Protein AF-M3C4R0-F1 (afdb_monomer_lite)

Sequence (114 aa):
VVHRPEHIPVADAVLRGFGDGGSAVEPHTRRITVPVSGGARLLAEIIRELDARDVGIDDIGLRRPTLDDVFISLTGHAAEGAGEPDGRSEQQRERQQGRQPGRRQGRPQGGDSP

Structure (mmCIF, N/CA/C/O backbone):
data_AF-M3C4R0-F1
#
_entry.id   AF-M3C4R0-F1
#
loop_
_atom_site.group_PDB
_atom_site.id
_atom_site.type_symbol
_atom_site.label_atom_id
_atom_site.label_alt_id
_atom_site.label_comp_id
_atom_site.label_asym_id
_atom_site.label_entity_id
_atom_site.label_seq_id
_atom_site.pdbx_PDB_ins_code
_atom_site.Cartn_x
_atom_site.Cartn_y
_atom_site.Cartn_z
_atom_site.occupancy
_atom_site.B_iso_or_equiv
_atom_site.auth_seq_id
_atom_site.auth_comp_id
_atom_site.auth_asym_id
_atom_site.auth_atom_id
_atom_site.pdbx_PDB_model_num
ATOM 1 N N . VAL A 1 1 ? 5.751 -3.871 -0.552 1.00 92.00 1 VAL A N 1
ATOM 2 C CA . VAL A 1 1 ? 6.992 -3.582 -1.301 1.00 92.00 1 VAL A CA 1
ATOM 3 C C . VAL A 1 1 ? 6.971 -4.396 -2.575 1.00 92.00 1 VAL A C 1
ATOM 5 O O . VAL A 1 1 ? 6.797 -5.606 -2.497 1.00 92.00 1 VAL A O 1
ATOM 8 N N . VAL A 1 2 ? 7.079 -3.751 -3.733 1.00 93.81 2 VAL A N 1
ATOM 9 C CA . VAL A 1 2 ? 7.062 -4.461 -5.023 1.00 93.81 2 VAL A CA 1
ATOM 10 C C . VAL A 1 2 ? 8.459 -4.942 -5.406 1.00 93.81 2 VAL A C 1
ATOM 12 O O . VAL A 1 2 ? 9.445 -4.253 -5.147 1.00 93.81 2 VAL A O 1
ATOM 15 N N . HIS A 1 3 ? 8.532 -6.099 -6.065 1.00 93.81 3 HIS A N 1
ATOM 16 C CA . HIS A 1 3 ? 9.792 -6.701 -6.505 1.00 93.81 3 HIS A CA 1
ATOM 17 C C . HIS A 1 3 ? 10.517 -5.841 -7.547 1.00 93.81 3 HIS A C 1
ATOM 19 O O . HIS A 1 3 ? 11.744 -5.751 -7.559 1.00 93.81 3 HIS A O 1
ATOM 25 N N . ARG A 1 4 ? 9.769 -5.147 -8.408 1.00 93.62 4 ARG A N 1
ATOM 26 C CA . ARG A 1 4 ? 10.328 -4.312 -9.474 1.00 93.62 4 ARG A CA 1
ATOM 27 C C . ARG A 1 4 ? 9.759 -2.894 -9.443 1.00 93.62 4 ARG A C 1
ATOM 29 O O . ARG A 1 4 ? 8.548 -2.747 -9.277 1.00 93.62 4 ARG A O 1
ATOM 36 N N . PRO A 1 5 ? 10.591 -1.847 -9.593 1.00 92.06 5 PRO A N 1
ATOM 37 C CA . PRO A 1 5 ? 10.118 -0.464 -9.569 1.00 92.06 5 PRO A CA 1
ATOM 38 C C . PRO A 1 5 ? 9.131 -0.154 -10.706 1.00 92.06 5 PRO A C 1
ATOM 40 O O . PRO A 1 5 ? 8.199 0.617 -10.508 1.00 92.06 5 PRO A O 1
ATOM 43 N N . GLU A 1 6 ? 9.256 -0.798 -11.867 1.00 94.69 6 GLU A N 1
ATOM 44 C CA . GLU A 1 6 ? 8.310 -0.661 -12.982 1.00 94.69 6 GLU A CA 1
ATOM 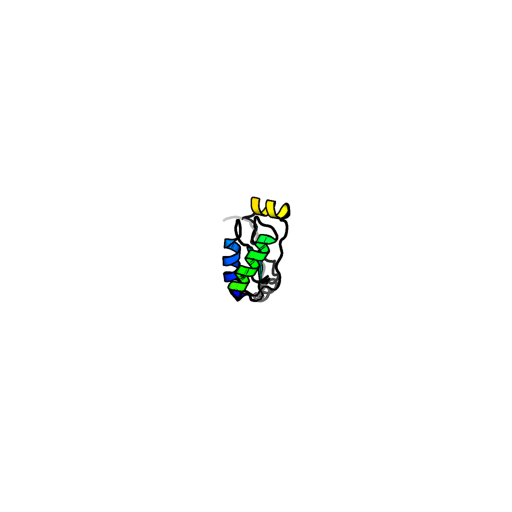45 C C . GLU A 1 6 ? 6.897 -1.168 -12.659 1.00 94.69 6 GLU A C 1
ATOM 47 O O . GLU A 1 6 ? 5.939 -0.763 -13.313 1.00 94.69 6 GLU A O 1
ATOM 52 N N . HIS A 1 7 ? 6.737 -2.010 -11.633 1.00 94.94 7 HIS A N 1
ATOM 53 C CA . HIS A 1 7 ? 5.424 -2.482 -11.196 1.00 94.94 7 HIS A CA 1
ATOM 54 C C . HIS A 1 7 ? 4.716 -1.490 -10.265 1.00 94.94 7 HIS A C 1
ATOM 56 O O . HIS A 1 7 ? 3.528 -1.665 -9.997 1.00 94.94 7 HIS A O 1
ATOM 62 N N . ILE A 1 8 ? 5.404 -0.443 -9.786 1.00 94.44 8 ILE A N 1
ATOM 63 C CA . ILE A 1 8 ? 4.832 0.547 -8.863 1.00 94.44 8 ILE A CA 1
ATOM 64 C C . ILE A 1 8 ? 3.525 1.148 -9.404 1.00 94.44 8 ILE A C 1
ATOM 66 O O . ILE A 1 8 ? 2.542 1.105 -8.669 1.00 94.44 8 ILE A O 1
ATOM 70 N N . PRO A 1 9 ? 3.437 1.638 -10.659 1.00 94.62 9 PRO A N 1
ATOM 71 C CA . PRO A 1 9 ? 2.205 2.251 -11.159 1.00 94.62 9 PRO A CA 1
ATOM 72 C C . PRO A 1 9 ? 1.026 1.272 -11.216 1.00 94.62 9 PRO A C 1
ATOM 74 O O . PRO A 1 9 ? -0.109 1.644 -10.921 1.00 94.62 9 PRO A O 1
ATOM 77 N N . VAL A 1 10 ? 1.291 0.011 -11.572 1.00 94.75 10 VAL A N 1
ATOM 78 C CA . VAL A 1 10 ? 0.261 -1.035 -11.659 1.00 94.75 10 VAL A CA 1
ATOM 79 C C . VAL A 1 10 ? -0.214 -1.428 -10.263 1.00 94.75 10 VAL A C 1
ATOM 81 O O . VAL A 1 10 ? -1.417 -1.462 -10.015 1.00 94.75 10 VAL A O 1
ATOM 84 N N . ALA A 1 11 ? 0.718 -1.672 -9.339 1.00 94.12 11 ALA A N 1
ATOM 85 C CA . ALA A 1 11 ? 0.407 -2.004 -7.954 1.00 94.12 11 ALA A CA 1
ATOM 86 C C . ALA A 1 11 ? -0.375 -0.877 -7.265 1.00 94.12 11 ALA A C 1
ATOM 88 O O . ALA A 1 11 ? -1.370 -1.126 -6.595 1.00 94.12 11 ALA A O 1
ATOM 89 N N . ASP A 1 12 ? 0.039 0.368 -7.477 1.00 94.69 12 ASP A N 1
ATOM 90 C CA . ASP A 1 12 ? -0.610 1.563 -6.946 1.00 94.69 12 ASP A CA 1
ATOM 91 C C . ASP A 1 12 ? -2.050 1.716 -7.471 1.00 94.69 12 ASP A C 1
ATOM 93 O O . ASP A 1 12 ? -2.980 1.964 -6.703 1.00 94.69 12 ASP A O 1
ATOM 97 N N . ALA A 1 13 ? -2.271 1.475 -8.768 1.00 92.81 13 ALA A N 1
ATOM 98 C CA . ALA A 1 13 ? -3.612 1.467 -9.352 1.00 92.81 13 ALA A CA 1
ATOM 99 C C . ALA A 1 13 ? -4.515 0.374 -8.757 1.00 92.81 13 ALA A C 1
ATOM 101 O O . ALA A 1 13 ? -5.686 0.636 -8.485 1.00 92.81 13 ALA A O 1
ATOM 102 N N . VAL A 1 14 ? -3.978 -0.829 -8.529 1.00 92.69 14 VAL A N 1
ATOM 103 C CA . VAL A 1 14 ? -4.710 -1.928 -7.880 1.00 92.69 14 VAL A CA 1
ATOM 104 C C . VAL A 1 14 ? -5.079 -1.553 -6.450 1.00 92.69 14 VAL A C 1
ATOM 106 O O . VAL A 1 14 ? -6.244 -1.637 -6.075 1.00 92.69 14 VAL A O 1
ATOM 109 N N . LEU A 1 15 ? -4.105 -1.099 -5.659 1.00 92.62 15 LEU A N 1
ATOM 110 C CA . LEU A 1 15 ? -4.303 -0.807 -4.241 1.00 92.62 15 LEU A CA 1
ATOM 111 C C . LEU A 1 15 ? -5.303 0.332 -4.016 1.00 92.62 15 LEU A C 1
ATOM 113 O O . LEU A 1 15 ? -6.115 0.244 -3.098 1.00 92.62 15 LEU A O 1
ATOM 117 N N . ARG A 1 16 ? -5.318 1.353 -4.882 1.00 91.12 16 ARG A N 1
ATOM 118 C CA . ARG A 1 16 ? -6.346 2.407 -4.847 1.00 91.12 16 ARG A CA 1
ATOM 119 C C . ARG A 1 16 ? -7.769 1.890 -5.068 1.00 91.12 16 ARG A C 1
ATOM 121 O O . ARG A 1 16 ? -8.699 2.516 -4.582 1.00 91.12 16 ARG A O 1
ATOM 128 N N . GLY A 1 17 ? -7.952 0.759 -5.751 1.00 89.94 17 GLY A N 1
ATOM 129 C CA . GLY A 1 17 ? -9.265 0.122 -5.895 1.00 89.94 17 GLY A CA 1
ATOM 130 C C . GLY A 1 17 ? -9.804 -0.497 -4.600 1.00 89.94 17 GLY A C 1
ATOM 131 O O . GLY A 1 17 ? -11.006 -0.711 -4.486 1.00 89.94 17 GLY A O 1
ATOM 132 N N . PHE A 1 18 ? -8.928 -0.763 -3.627 1.00 89.44 18 PHE A N 1
ATOM 133 C CA . PHE A 1 18 ? -9.273 -1.357 -2.330 1.00 89.44 18 PHE A CA 1
ATOM 134 C C . PHE A 1 18 ? -9.164 -0.370 -1.156 1.00 89.44 18 PHE A C 1
ATOM 136 O O . PHE A 1 18 ? -9.543 -0.717 -0.038 1.00 89.44 18 PHE A O 1
ATOM 143 N N . GLY A 1 19 ? -8.589 0.813 -1.383 1.00 86.00 19 GLY A N 1
ATOM 144 C CA . GLY A 1 19 ? -8.319 1.814 -0.355 1.00 86.00 19 GLY A CA 1
ATOM 145 C C . GLY A 1 19 ? -9.421 2.853 -0.196 1.00 86.00 19 GLY A C 1
ATOM 146 O O . GLY A 1 19 ? -10.109 3.199 -1.150 1.00 86.00 19 GLY A O 1
ATOM 147 N N . ASP A 1 20 ? -9.516 3.417 1.007 1.00 79.69 20 ASP A N 1
ATOM 148 C CA . ASP A 1 20 ? -10.500 4.454 1.355 1.00 79.69 20 ASP A CA 1
ATOM 149 C C . ASP A 1 20 ? -9.931 5.883 1.236 1.00 79.69 20 ASP A C 1
ATOM 151 O O . ASP A 1 20 ? -10.481 6.838 1.784 1.00 79.69 20 ASP A O 1
ATOM 155 N N . GLY A 1 21 ? -8.794 6.051 0.554 1.00 77.25 21 GLY A N 1
ATOM 156 C CA . GLY A 1 21 ? -8.098 7.331 0.452 1.00 77.25 21 GLY A CA 1
ATOM 157 C C . GLY A 1 21 ? -6.907 7.314 -0.505 1.00 77.25 21 GLY A C 1
ATOM 158 O O . GLY A 1 21 ? -6.738 6.396 -1.308 1.00 77.25 21 GLY A O 1
ATOM 159 N N . GLY A 1 22 ? -6.081 8.359 -0.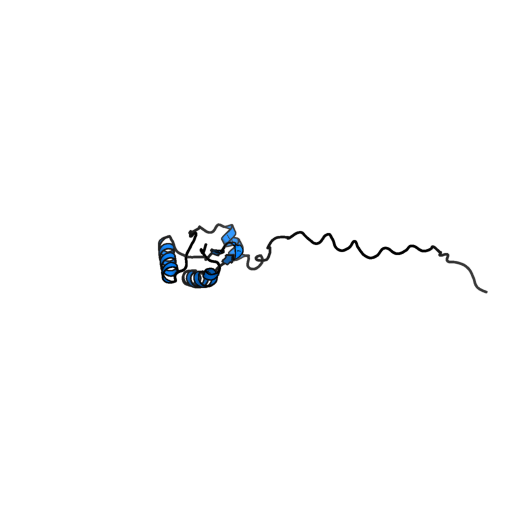421 1.00 80.12 22 GLY A N 1
ATOM 160 C CA . GLY A 1 22 ? -4.869 8.490 -1.228 1.00 80.12 22 GLY A CA 1
ATOM 161 C C . GLY A 1 22 ? -3.842 7.397 -0.927 1.00 80.12 22 GLY A C 1
ATOM 162 O O . GLY A 1 22 ? -3.738 6.910 0.199 1.00 80.12 22 GLY A O 1
ATOM 163 N N . SER A 1 23 ? -3.074 7.018 -1.944 1.00 88.88 23 SER A N 1
ATOM 164 C CA . SER A 1 23 ? -1.925 6.131 -1.803 1.00 88.88 23 SER A CA 1
ATOM 165 C C . SER A 1 23 ? -0.640 6.944 -1.665 1.00 88.88 23 SER A C 1
ATOM 167 O O . SER A 1 23 ? -0.401 7.878 -2.428 1.00 88.88 23 SER A O 1
ATOM 169 N N . ALA A 1 24 ? 0.197 6.576 -0.698 1.00 89.12 24 ALA A N 1
ATOM 170 C CA . ALA A 1 24 ? 1.541 7.120 -0.549 1.00 89.12 24 ALA A CA 1
ATOM 171 C C . ALA A 1 24 ? 2.536 6.180 -1.236 1.00 89.12 24 ALA A C 1
ATOM 173 O O . ALA A 1 24 ? 2.593 4.986 -0.919 1.00 89.12 24 ALA A O 1
ATOM 174 N N . VAL A 1 25 ? 3.307 6.712 -2.183 1.00 92.25 25 VAL A N 1
ATOM 175 C CA . VAL A 1 25 ? 4.284 5.959 -2.977 1.00 92.25 25 VAL A CA 1
ATOM 176 C C . VAL A 1 25 ? 5.683 6.482 -2.676 1.00 92.25 25 VAL A C 1
ATOM 178 O O . VAL A 1 25 ? 5.957 7.665 -2.840 1.00 92.25 25 VAL A O 1
ATOM 181 N N . GLU A 1 26 ? 6.587 5.582 -2.298 1.00 92.19 26 GLU A N 1
ATOM 182 C CA . GLU A 1 26 ? 8.003 5.865 -2.055 1.00 92.19 26 GLU A CA 1
ATOM 183 C C . GLU A 1 26 ? 8.859 5.110 -3.088 1.00 92.19 26 GLU A C 1
ATOM 185 O O . GLU A 1 26 ? 9.174 3.928 -2.898 1.00 92.19 26 GLU A O 1
ATOM 190 N N . PRO A 1 27 ? 9.258 5.757 -4.203 1.00 88.75 27 PRO A N 1
ATOM 191 C CA . PRO A 1 27 ? 9.942 5.081 -5.307 1.00 88.75 27 PRO A CA 1
ATOM 192 C C . PRO A 1 27 ? 11.291 4.471 -4.913 1.00 88.75 27 PRO A C 1
ATOM 194 O O . PRO A 1 27 ? 11.623 3.373 -5.356 1.00 88.75 27 PRO A O 1
ATOM 197 N N . HIS A 1 28 ? 12.049 5.147 -4.043 1.00 88.69 28 HIS A N 1
ATOM 198 C CA . HIS A 1 28 ? 13.379 4.707 -3.608 1.00 88.69 28 HIS A CA 1
ATOM 199 C C . HIS A 1 28 ? 13.349 3.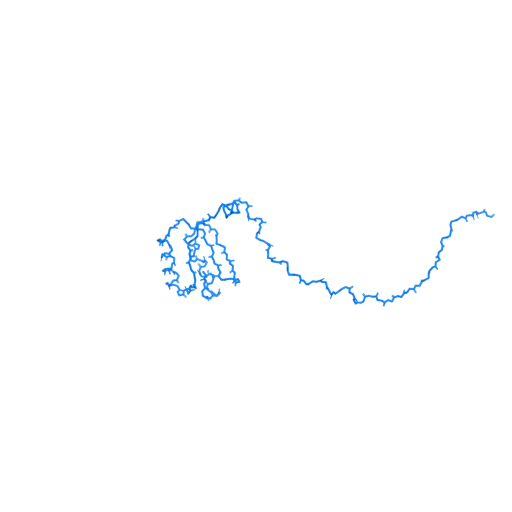384 -2.832 1.00 88.69 28 HIS A C 1
ATOM 201 O O . HIS A 1 28 ? 14.264 2.574 -2.954 1.00 88.69 28 HIS A O 1
ATOM 207 N N . THR A 1 29 ? 12.283 3.144 -2.065 1.00 90.25 29 THR A N 1
ATOM 208 C CA . THR A 1 29 ? 12.098 1.924 -1.266 1.00 90.25 29 THR A CA 1
ATOM 209 C C . THR A 1 29 ? 11.130 0.935 -1.916 1.00 90.25 29 THR A C 1
ATOM 211 O O . THR A 1 29 ? 10.914 -0.148 -1.373 1.00 90.25 29 THR A O 1
ATOM 214 N N . ARG A 1 30 ? 10.554 1.271 -3.083 1.00 93.69 30 ARG A N 1
ATOM 215 C CA . ARG A 1 30 ? 9.507 0.489 -3.773 1.00 93.69 30 ARG A CA 1
ATOM 216 C C . ARG A 1 30 ? 8.313 0.189 -2.855 1.00 93.69 30 ARG A C 1
ATOM 218 O O . ARG A 1 30 ? 7.673 -0.868 -2.949 1.00 93.69 30 ARG A O 1
ATOM 225 N N . ARG A 1 31 ? 8.032 1.106 -1.925 1.00 93.88 31 ARG A N 1
ATOM 226 C CA . ARG A 1 31 ? 6.986 0.962 -0.913 1.00 93.88 31 ARG A CA 1
ATOM 227 C C . ARG A 1 31 ? 5.749 1.743 -1.333 1.00 93.88 31 ARG A C 1
ATOM 229 O O . ARG A 1 31 ? 5.841 2.877 -1.784 1.00 93.88 31 ARG A O 1
ATOM 236 N N . ILE A 1 32 ? 4.594 1.101 -1.188 1.00 92.88 32 ILE A N 1
ATOM 237 C CA . ILE A 1 32 ? 3.284 1.702 -1.426 1.00 92.88 32 ILE A CA 1
ATOM 238 C C . ILE A 1 32 ? 2.472 1.474 -0.158 1.00 92.88 32 ILE A C 1
ATOM 240 O O . ILE A 1 32 ? 2.407 0.346 0.336 1.00 92.88 32 ILE A O 1
ATOM 244 N N . THR A 1 33 ? 1.891 2.542 0.376 1.00 92.00 33 THR A N 1
ATOM 245 C CA . THR A 1 33 ? 1.062 2.515 1.581 1.00 92.00 33 THR A CA 1
ATOM 246 C C . THR A 1 33 ? -0.321 3.041 1.231 1.00 92.00 33 THR A C 1
ATOM 248 O O . THR A 1 33 ? -0.442 4.142 0.700 1.00 92.00 33 THR A O 1
ATOM 251 N N . VAL A 1 34 ? -1.362 2.265 1.532 1.00 91.31 34 VAL A N 1
ATOM 252 C CA . VAL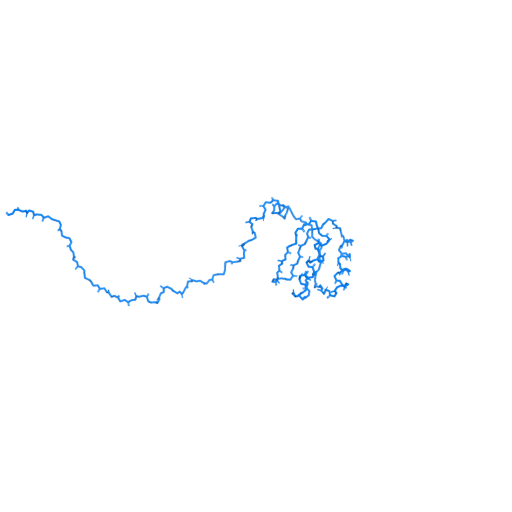 A 1 34 ? -2.756 2.641 1.258 1.00 91.31 34 VAL A CA 1
ATOM 253 C C . VAL A 1 34 ? -3.599 2.431 2.516 1.00 91.31 34 VAL A C 1
ATOM 255 O O . VAL A 1 34 ? -3.495 1.364 3.130 1.00 91.31 34 VAL A O 1
ATOM 258 N N . PRO A 1 35 ? -4.409 3.423 2.932 1.00 89.75 35 PRO A N 1
ATOM 259 C CA . PRO A 1 35 ? -5.362 3.246 4.016 1.00 89.75 35 PRO A CA 1
ATOM 260 C C . PRO A 1 35 ? -6.496 2.328 3.557 1.00 89.75 35 PRO A C 1
ATOM 262 O O . PRO A 1 35 ? -7.096 2.546 2.506 1.00 89.75 35 PRO A O 1
ATOM 265 N N . VAL A 1 36 ? -6.795 1.305 4.354 1.00 90.00 36 VAL A N 1
ATOM 266 C CA . VAL A 1 36 ? -7.843 0.326 4.051 1.00 90.00 36 VAL A CA 1
ATOM 267 C C . VAL A 1 36 ? -8.715 0.073 5.276 1.00 90.00 36 VAL A C 1
ATOM 269 O O . VAL A 1 36 ? -8.204 -0.148 6.377 1.00 90.00 36 VAL A O 1
ATOM 272 N N . SER A 1 37 ? -10.030 0.026 5.085 1.00 84.75 37 SER A N 1
ATOM 273 C CA . SER A 1 37 ? -10.984 -0.474 6.077 1.00 84.75 37 SER A CA 1
ATOM 274 C C . SER A 1 37 ? -11.190 -1.970 5.867 1.00 84.75 37 SER A C 1
ATOM 276 O O . SER A 1 37 ? -12.214 -2.433 5.371 1.00 84.75 37 SER A O 1
ATOM 278 N N . GLY A 1 38 ? -10.176 -2.758 6.229 1.00 81.19 38 GLY A N 1
ATOM 279 C CA . GLY A 1 38 ? -10.210 -4.206 6.060 1.00 81.19 38 GLY A CA 1
ATOM 280 C C . GLY A 1 38 ? -9.165 -4.937 6.893 1.00 81.19 38 GLY A C 1
ATOM 281 O O . GLY A 1 38 ? -8.116 -4.403 7.239 1.00 81.19 38 GLY A O 1
ATOM 282 N N . GLY A 1 39 ? -9.479 -6.183 7.243 1.00 86.25 39 GLY A N 1
ATOM 283 C CA . GLY A 1 39 ? -8.558 -7.082 7.939 1.00 86.25 39 GLY A CA 1
ATOM 284 C C . GLY A 1 39 ? -7.792 -7.998 6.983 1.00 86.25 39 GLY A C 1
ATOM 285 O O . GLY A 1 39 ? -7.720 -7.772 5.777 1.00 86.25 39 GLY A O 1
ATOM 286 N N . ALA A 1 40 ? -7.286 -9.110 7.517 1.00 89.38 40 ALA A N 1
ATOM 287 C CA . ALA A 1 40 ? -6.508 -10.098 6.764 1.00 89.38 40 ALA A CA 1
ATOM 288 C C . ALA A 1 40 ? -7.220 -10.662 5.515 1.00 89.38 40 ALA A C 1
ATOM 290 O O . ALA A 1 40 ? -6.562 -11.052 4.554 1.00 89.38 40 ALA A O 1
ATOM 291 N N . ARG A 1 41 ? -8.561 -10.682 5.492 1.00 91.06 41 ARG A N 1
ATOM 292 C CA . ARG A 1 41 ? -9.333 -11.108 4.313 1.00 91.06 41 ARG A CA 1
ATOM 293 C C . ARG A 1 41 ? -9.081 -10.208 3.099 1.00 91.06 41 ARG A C 1
ATOM 295 O O . ARG A 1 41 ? -8.845 -10.731 2.015 1.00 91.06 41 ARG A O 1
ATOM 302 N N . LEU A 1 42 ? -9.094 -8.890 3.300 1.00 91.94 42 LEU A N 1
ATOM 303 C CA . LEU A 1 42 ? -8.832 -7.914 2.242 1.00 91.94 42 LEU A CA 1
ATOM 304 C C . LEU A 1 42 ? -7.394 -8.049 1.730 1.00 91.94 42 LEU A C 1
ATOM 306 O O . LEU A 1 42 ? -7.160 -8.037 0.528 1.00 91.94 42 LEU A O 1
ATOM 310 N N . LEU A 1 43 ? -6.438 -8.271 2.637 1.00 91.94 43 LEU A N 1
ATOM 311 C CA . LEU A 1 43 ? -5.043 -8.522 2.273 1.00 91.94 43 LEU A CA 1
ATOM 312 C C . LEU A 1 43 ? -4.908 -9.709 1.308 1.00 91.94 43 LEU A C 1
ATOM 314 O O . LEU A 1 43 ? -4.200 -9.621 0.311 1.00 91.94 43 LEU A O 1
ATOM 318 N N . ALA A 1 44 ? -5.619 -10.806 1.578 1.00 93.50 44 ALA A N 1
ATOM 319 C CA . ALA A 1 44 ? -5.607 -11.979 0.710 1.00 93.50 44 ALA A CA 1
ATOM 320 C C . ALA A 1 44 ? -6.241 -11.706 -0.667 1.00 93.50 44 ALA A C 1
ATOM 322 O O . ALA A 1 44 ? -5.810 -12.287 -1.659 1.00 93.50 44 ALA A O 1
ATOM 323 N N . GLU A 1 45 ? -7.260 -10.846 -0.742 1.00 93.88 45 GLU A N 1
ATOM 324 C CA . GLU A 1 45 ? -7.861 -10.403 -2.009 1.00 93.88 45 GLU A CA 1
ATOM 325 C C . GLU A 1 45 ? -6.881 -9.546 -2.819 1.00 93.88 45 GLU A C 1
ATOM 327 O O . GLU A 1 45 ? -6.670 -9.823 -3.997 1.00 93.88 45 GLU A O 1
ATOM 332 N N . ILE A 1 46 ? -6.200 -8.601 -2.168 1.00 93.75 46 ILE A N 1
ATOM 333 C CA . ILE A 1 46 ? -5.162 -7.762 -2.783 1.00 93.75 46 ILE A CA 1
ATOM 334 C C . ILE A 1 46 ? -4.023 -8.615 -3.350 1.00 93.75 46 ILE A C 1
ATOM 336 O O . ILE A 1 46 ? -3.605 -8.397 -4.483 1.00 93.75 46 ILE A O 1
ATOM 340 N N . ILE A 1 47 ? -3.532 -9.600 -2.589 1.00 93.94 47 ILE A N 1
ATOM 341 C CA . ILE A 1 47 ? -2.455 -10.491 -3.049 1.00 93.94 47 ILE A CA 1
ATOM 342 C C . ILE A 1 47 ? -2.878 -11.234 -4.318 1.00 93.94 47 ILE A C 1
ATOM 344 O O . ILE A 1 47 ? -2.111 -11.282 -5.273 1.00 93.94 47 ILE A O 1
ATOM 348 N N . ARG A 1 48 ? -4.105 -11.771 -4.354 1.00 94.94 48 ARG A N 1
ATOM 349 C CA . ARG A 1 48 ? -4.626 -12.466 -5.540 1.00 94.94 48 ARG A CA 1
ATOM 350 C C . ARG A 1 48 ? -4.756 -11.545 -6.750 1.00 94.94 48 ARG A C 1
ATOM 352 O O . ARG A 1 48 ? -4.453 -11.970 -7.856 1.00 94.94 48 ARG A O 1
ATOM 359 N N . GLU A 1 49 ? -5.195 -10.306 -6.553 1.00 94.81 49 GLU A N 1
ATOM 360 C CA . GLU A 1 49 ? -5.342 -9.340 -7.649 1.00 94.81 49 GLU A CA 1
ATOM 361 C C . GLU A 1 49 ? -3.984 -8.893 -8.213 1.00 94.81 49 GLU A C 1
ATOM 363 O O . GLU A 1 49 ? -3.840 -8.710 -9.421 1.00 94.81 49 GLU A O 1
ATOM 368 N N . LEU A 1 50 ? -2.974 -8.735 -7.352 1.00 94.06 50 LEU A N 1
ATOM 369 C CA . LEU A 1 50 ? -1.608 -8.422 -7.779 1.00 94.06 50 LEU A CA 1
ATOM 370 C C . LEU A 1 50 ? -0.972 -9.602 -8.530 1.00 94.06 50 LEU A C 1
ATOM 372 O O . LEU A 1 50 ? -0.372 -9.395 -9.583 1.00 94.06 50 LEU A O 1
ATOM 376 N N . ASP A 1 51 ? -1.170 -10.826 -8.040 1.00 94.38 51 ASP A N 1
ATOM 377 C CA . ASP A 1 51 ? -0.704 -12.057 -8.690 1.00 94.38 51 ASP A CA 1
ATOM 378 C C . ASP A 1 51 ? -1.357 -12.266 -10.068 1.00 94.38 51 ASP A C 1
ATOM 380 O O . ASP A 1 51 ? -0.670 -12.512 -11.056 1.00 94.38 51 ASP A O 1
ATOM 384 N N . ALA A 1 52 ? -2.670 -12.027 -10.185 1.00 95.56 52 ALA A N 1
ATOM 385 C CA . ALA A 1 52 ? -3.397 -12.094 -11.457 1.00 95.56 52 ALA A CA 1
ATOM 386 C C . ALA A 1 52 ? -2.874 -11.113 -12.527 1.00 95.56 52 ALA A C 1
ATOM 388 O O . ALA A 1 52 ? -3.166 -11.273 -13.714 1.00 95.56 52 ALA A O 1
ATOM 389 N N . ARG A 1 53 ? -2.110 -10.096 -12.116 1.00 94.38 53 ARG A N 1
ATOM 390 C CA . ARG A 1 53 ? -1.498 -9.074 -12.978 1.00 94.38 53 ARG A CA 1
ATOM 391 C C . ARG A 1 53 ? 0.020 -9.231 -13.108 1.00 94.38 53 ARG A C 1
ATOM 393 O O . ARG A 1 53 ? 0.666 -8.311 -13.603 1.00 94.38 53 ARG A O 1
ATOM 400 N N . ASP A 1 54 ? 0.575 -10.361 -12.664 1.00 93.94 54 ASP A N 1
ATOM 401 C CA . ASP A 1 54 ? 2.013 -10.673 -12.671 1.00 93.94 54 ASP A CA 1
ATOM 402 C C . ASP A 1 54 ? 2.871 -9.650 -11.891 1.00 93.94 54 ASP A C 1
ATOM 404 O O . ASP A 1 54 ? 4.043 -9.386 -12.181 1.00 93.94 54 ASP A O 1
ATOM 408 N N . VAL A 1 55 ? 2.282 -9.036 -10.859 1.00 94.62 55 VAL A N 1
ATOM 409 C CA . VAL A 1 55 ? 2.972 -8.073 -9.999 1.00 94.62 55 VAL A CA 1
ATOM 410 C C . VAL A 1 55 ? 3.651 -8.806 -8.846 1.00 94.62 55 VAL A C 1
ATOM 412 O O . VAL A 1 55 ? 3.053 -9.059 -7.804 1.00 94.62 55 VAL A O 1
ATOM 415 N N . GLY A 1 56 ? 4.944 -9.096 -9.010 1.00 91.88 56 GLY A N 1
ATOM 416 C CA . GLY A 1 56 ? 5.772 -9.661 -7.940 1.00 91.88 56 GLY A CA 1
ATOM 417 C C . GLY A 1 56 ? 5.916 -8.728 -6.726 1.00 91.88 56 GLY A C 1
ATOM 418 O O . GLY A 1 56 ? 6.187 -7.530 -6.874 1.00 91.88 56 GLY A O 1
ATOM 419 N N . ILE A 1 57 ? 5.785 -9.288 -5.520 1.00 93.19 57 ILE A N 1
ATOM 420 C CA . ILE A 1 57 ? 5.841 -8.584 -4.229 1.00 93.19 57 ILE A CA 1
ATOM 421 C C . ILE A 1 57 ? 6.987 -9.168 -3.392 1.00 93.19 57 ILE A C 1
ATOM 423 O O . ILE A 1 57 ? 7.087 -10.384 -3.266 1.00 93.19 57 ILE A O 1
ATOM 427 N N . ASP A 1 58 ? 7.820 -8.307 -2.803 1.00 93.81 58 ASP A N 1
ATOM 428 C CA . ASP A 1 58 ? 8.887 -8.720 -1.874 1.00 93.81 58 ASP A CA 1
ATOM 429 C C . ASP A 1 58 ? 8.367 -8.842 -0.432 1.00 93.81 58 ASP A C 1
ATOM 431 O O . ASP A 1 58 ? 8.773 -9.728 0.314 1.00 93.81 58 ASP A O 1
ATOM 435 N N . ASP A 1 59 ? 7.479 -7.927 -0.032 1.00 93.25 59 ASP A N 1
ATOM 436 C CA . ASP A 1 59 ? 6.930 -7.853 1.324 1.00 93.25 59 ASP A CA 1
ATOM 437 C C . ASP A 1 59 ? 5.542 -7.199 1.328 1.00 93.25 59 ASP A C 1
ATOM 439 O O . ASP A 1 59 ? 5.276 -6.269 0.554 1.00 93.25 59 ASP A O 1
ATOM 443 N N . ILE A 1 60 ? 4.654 -7.659 2.207 1.00 93.56 60 ILE A N 1
ATOM 444 C CA . ILE A 1 60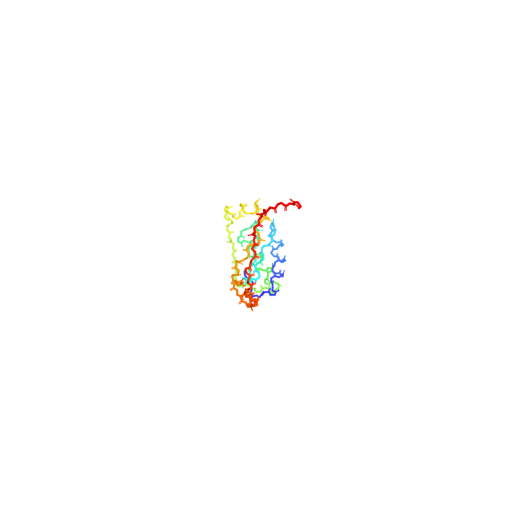 ? 3.307 -7.116 2.370 1.00 93.56 60 ILE A CA 1
ATOM 445 C C . ILE A 1 60 ? 2.824 -7.284 3.811 1.00 93.56 60 ILE A C 1
ATOM 447 O O . ILE A 1 60 ? 2.958 -8.347 4.413 1.00 93.56 60 ILE A O 1
ATOM 451 N N . GLY A 1 61 ? 2.205 -6.240 4.363 1.00 92.12 61 GLY A N 1
ATOM 452 C CA . GLY A 1 61 ? 1.723 -6.262 5.737 1.00 92.12 61 GLY A CA 1
ATOM 453 C C . GLY A 1 61 ? 0.604 -5.264 5.993 1.00 92.12 61 GLY A C 1
ATOM 454 O O . GLY A 1 61 ? 0.478 -4.248 5.311 1.00 92.12 61 GLY A O 1
ATOM 455 N N . LEU A 1 62 ? -0.203 -5.564 7.010 1.00 91.25 62 LEU A N 1
ATOM 456 C CA . LEU A 1 62 ? -1.164 -4.630 7.584 1.00 91.25 62 LEU A CA 1
ATOM 457 C C . LEU A 1 62 ? -0.562 -4.037 8.853 1.00 91.25 62 LEU A C 1
ATOM 459 O O . LEU A 1 62 ? -0.127 -4.774 9.739 1.00 91.25 62 LEU A O 1
ATOM 463 N N . ARG A 1 63 ? -0.590 -2.710 8.970 1.00 87.62 63 ARG A N 1
ATOM 464 C CA . ARG A 1 63 ? -0.254 -2.015 10.213 1.00 87.62 63 ARG A CA 1
ATOM 465 C C . ARG A 1 63 ? -1.458 -1.232 10.705 1.00 87.62 63 ARG A C 1
ATOM 467 O O . ARG A 1 63 ? -2.208 -0.675 9.907 1.00 87.62 63 ARG A O 1
ATOM 474 N N . ARG A 1 64 ? -1.629 -1.173 12.023 1.00 85.25 64 ARG A N 1
ATOM 475 C CA . ARG A 1 64 ? -2.612 -0.275 12.625 1.00 85.25 64 ARG A CA 1
ATOM 476 C C . ARG A 1 64 ? -2.036 1.146 12.592 1.00 85.25 64 ARG A C 1
ATOM 478 O O . ARG A 1 64 ? -0.910 1.306 13.064 1.00 85.25 64 ARG A O 1
ATOM 485 N N . PRO A 1 65 ? -2.758 2.140 12.046 1.00 80.19 65 PRO A N 1
ATOM 486 C CA . PRO A 1 65 ? -2.305 3.522 12.101 1.00 80.19 65 PRO A CA 1
ATOM 487 C C . PRO A 1 65 ? -2.143 3.957 13.559 1.00 80.19 65 PRO A C 1
ATOM 489 O O . PRO A 1 65 ? -2.956 3.603 14.420 1.00 80.19 65 PRO A O 1
ATOM 492 N N . THR A 1 66 ? -1.064 4.680 13.838 1.00 81.75 66 THR A N 1
ATOM 493 C CA . THR A 1 66 ? -0.822 5.303 15.142 1.00 81.75 66 THR A CA 1
ATOM 494 C C . THR A 1 66 ? -1.589 6.619 15.237 1.00 81.75 66 THR A C 1
ATOM 496 O O . THR A 1 66 ? -2.089 7.123 14.234 1.00 81.75 66 THR A O 1
ATOM 499 N N . LEU A 1 67 ? -1.686 7.201 16.438 1.00 81.12 67 LEU A N 1
ATOM 500 C CA . LEU A 1 67 ? -2.321 8.511 16.624 1.00 81.12 67 LEU A CA 1
ATOM 501 C C . LEU A 1 67 ? -1.630 9.597 15.785 1.00 81.12 67 LEU A C 1
ATOM 503 O O . LEU A 1 67 ? -2.315 10.436 15.206 1.00 81.12 67 LEU A O 1
ATOM 507 N N . ASP A 1 68 ? -0.303 9.529 15.662 1.00 72.38 68 ASP A N 1
ATOM 508 C CA . ASP A 1 68 ? 0.487 10.452 14.845 1.00 72.38 68 ASP A CA 1
ATOM 509 C C . ASP A 1 68 ? 0.110 10.354 13.362 1.00 72.38 68 ASP A C 1
ATOM 511 O O . ASP A 1 68 ? -0.078 11.381 12.717 1.00 72.38 68 ASP A O 1
ATOM 515 N N . ASP A 1 69 ? -0.099 9.139 12.835 1.00 74.00 69 ASP A N 1
ATOM 516 C CA . ASP A 1 69 ? -0.536 8.928 11.448 1.00 74.00 69 ASP A CA 1
ATOM 517 C C . ASP A 1 69 ? -1.890 9.603 11.172 1.00 74.00 69 ASP A C 1
ATOM 519 O O . ASP A 1 69 ? -2.094 10.208 10.115 1.00 74.00 69 ASP A O 1
ATOM 523 N N . VAL A 1 70 ? -2.824 9.524 12.129 1.00 75.88 70 VAL A N 1
ATOM 524 C CA . VAL A 1 70 ? -4.149 10.152 12.000 1.00 75.88 70 VAL A CA 1
ATOM 525 C C . VAL A 1 70 ? -4.062 11.661 12.187 1.00 75.88 70 VAL A C 1
ATOM 527 O O . VAL A 1 70 ? -4.746 12.397 11.483 1.00 75.88 70 VAL A O 1
ATOM 530 N N . PHE A 1 71 ? -3.212 12.132 13.102 1.00 68.25 71 PHE A N 1
ATOM 531 C CA . PHE A 1 71 ? -2.997 13.557 13.322 1.00 68.25 71 PHE A CA 1
ATOM 532 C C . PHE A 1 71 ? -2.357 14.205 12.094 1.00 68.25 71 PHE A C 1
ATOM 534 O O . PHE A 1 71 ? -2.838 15.241 11.644 1.00 68.25 71 PHE A O 1
ATOM 541 N N . ILE A 1 72 ? -1.353 13.569 11.485 1.00 67.25 72 ILE A N 1
ATOM 542 C CA . ILE A 1 72 ? -0.756 13.994 10.212 1.00 67.25 72 ILE A CA 1
ATOM 543 C C . ILE A 1 72 ? -1.793 13.920 9.087 1.00 67.25 72 ILE A C 1
ATOM 545 O O . ILE A 1 72 ? -1.930 14.877 8.340 1.00 67.25 72 ILE A O 1
ATOM 549 N N . SER A 1 73 ? -2.602 12.864 8.989 1.00 65.44 73 SER A N 1
ATOM 550 C CA . SER A 1 73 ? -3.665 12.801 7.967 1.00 65.44 73 SER A CA 1
ATOM 551 C C . SER A 1 73 ? -4.706 13.921 8.128 1.00 65.44 73 SER A C 1
ATOM 553 O O . SER A 1 73 ? -5.231 14.433 7.141 1.00 65.44 73 SER A O 1
ATOM 555 N N . LEU A 1 74 ? -4.983 14.333 9.369 1.00 64.25 74 LEU A N 1
ATOM 556 C CA . LEU A 1 74 ? -5.940 15.390 9.700 1.00 64.25 74 LEU A CA 1
ATOM 557 C C . LEU A 1 74 ? -5.347 16.807 9.567 1.00 64.25 74 LEU A C 1
ATOM 559 O O . LEU A 1 74 ? -6.095 17.756 9.349 1.00 64.25 74 LEU A O 1
ATOM 563 N N . THR A 1 75 ? -4.023 16.965 9.690 1.00 63.06 75 THR A N 1
ATOM 564 C CA . THR A 1 75 ? -3.337 18.277 9.732 1.00 63.06 75 THR A CA 1
ATOM 565 C C . THR A 1 75 ? -2.343 18.526 8.586 1.00 63.06 75 THR A C 1
ATOM 567 O O . THR A 1 75 ? -1.852 19.641 8.434 1.00 63.06 75 THR A O 1
ATOM 570 N N . GLY A 1 76 ? -2.037 17.523 7.760 1.00 48.22 76 GLY A N 1
ATOM 571 C CA . GLY A 1 76 ? -0.718 17.376 7.135 1.00 48.22 76 GLY A CA 1
ATOM 572 C C . GLY A 1 76 ? -0.648 17.300 5.611 1.00 48.22 76 GLY A C 1
ATOM 573 O O . GLY A 1 76 ? 0.354 16.814 5.102 1.00 48.22 76 GLY A O 1
ATOM 574 N N . HIS A 1 77 ? -1.571 17.908 4.858 1.00 53.22 77 HIS A N 1
ATOM 575 C CA . HIS A 1 77 ? -1.247 18.301 3.468 1.00 53.22 77 HIS A CA 1
ATOM 576 C C . HIS A 1 77 ? -0.152 19.403 3.394 1.00 53.22 77 HIS A C 1
ATOM 578 O O . HIS A 1 77 ? 0.089 19.965 2.331 1.00 53.22 77 HIS A O 1
ATOM 584 N N . ALA A 1 78 ? 0.508 19.744 4.510 1.00 46.00 78 ALA A N 1
ATOM 585 C CA . ALA A 1 78 ? 1.501 20.813 4.612 1.00 46.00 78 ALA A CA 1
ATOM 586 C C . ALA A 1 78 ? 2.960 20.340 4.812 1.00 46.00 78 ALA A C 1
ATOM 588 O O . ALA A 1 78 ? 3.836 21.197 4.890 1.00 46.00 78 ALA A O 1
ATOM 589 N N . ALA A 1 79 ? 3.253 19.033 4.912 1.00 44.12 79 ALA A N 1
ATOM 590 C CA . ALA A 1 79 ? 4.587 18.565 5.337 1.00 44.12 79 ALA A CA 1
ATOM 591 C C . ALA A 1 79 ? 5.270 17.497 4.454 1.00 44.12 79 ALA A C 1
ATOM 593 O O . ALA A 1 79 ? 6.334 17.008 4.826 1.00 44.12 79 ALA A O 1
ATOM 594 N N . GLU A 1 80 ? 4.748 17.159 3.271 1.00 44.22 80 GLU A N 1
ATOM 595 C CA . GLU A 1 80 ? 5.500 16.340 2.303 1.00 44.22 80 GLU A CA 1
ATOM 596 C C . GLU A 1 80 ? 6.396 17.235 1.434 1.00 44.22 80 GLU A C 1
ATOM 598 O O . GLU A 1 80 ? 6.058 17.630 0.322 1.00 44.22 80 GLU A O 1
ATOM 603 N N . GLY A 1 81 ? 7.546 17.613 1.993 1.00 42.53 81 GLY A N 1
ATOM 604 C CA . GLY A 1 81 ? 8.577 18.383 1.291 1.00 42.53 81 GLY A CA 1
ATOM 605 C C . GLY A 1 81 ? 9.927 18.449 2.005 1.00 42.53 81 GLY A C 1
ATOM 606 O O . GLY A 1 81 ? 10.769 19.255 1.625 1.00 42.53 81 GLY A O 1
ATOM 607 N N . ALA A 1 82 ? 10.152 17.633 3.036 1.00 42.19 82 ALA A N 1
ATOM 608 C CA . ALA A 1 82 ? 11.441 17.536 3.715 1.00 42.19 82 ALA A CA 1
ATOM 609 C C . ALA A 1 82 ? 12.136 16.220 3.335 1.00 42.19 82 ALA A C 1
ATOM 611 O O . ALA A 1 82 ? 12.303 15.330 4.164 1.00 42.19 82 ALA A O 1
ATOM 612 N N . GLY A 1 83 ? 12.504 16.103 2.056 1.00 40.00 83 GLY A N 1
ATOM 613 C CA . GLY A 1 83 ? 13.628 15.258 1.656 1.00 40.00 83 GLY A CA 1
ATOM 614 C C . GLY A 1 83 ? 14.930 15.958 2.050 1.00 40.00 83 GLY A C 1
ATOM 615 O O . GLY A 1 83 ? 15.031 17.178 1.933 1.00 40.00 83 GLY A O 1
ATOM 616 N N . GLU A 1 84 ? 15.865 15.182 2.582 1.00 40.91 84 GLU A N 1
ATOM 617 C CA . GLU A 1 84 ? 17.089 15.550 3.299 1.00 40.91 84 GLU A CA 1
ATOM 618 C C . GLU A 1 84 ? 17.855 16.843 2.908 1.00 40.91 84 GLU A C 1
ATOM 620 O O . GLU A 1 84 ? 17.951 17.212 1.736 1.00 40.91 84 GLU A O 1
ATOM 625 N N . PRO A 1 85 ? 18.554 17.475 3.881 1.00 43.12 85 PRO A N 1
ATOM 626 C CA . PRO A 1 85 ? 19.586 18.463 3.597 1.00 43.12 85 PRO A CA 1
ATOM 627 C C . PRO A 1 85 ? 20.837 17.757 3.040 1.00 43.12 85 PRO A C 1
ATOM 629 O O . PRO A 1 85 ? 21.688 17.297 3.801 1.00 43.12 85 PRO A O 1
ATOM 632 N N . ASP A 1 86 ? 20.977 17.679 1.712 1.00 43.31 86 ASP A N 1
ATOM 633 C CA . ASP A 1 86 ? 22.262 17.331 1.087 1.00 43.31 86 ASP A CA 1
ATOM 634 C C . ASP A 1 86 ? 23.216 18.522 1.244 1.00 43.31 86 ASP A C 1
ATOM 636 O O . ASP A 1 86 ? 23.162 19.529 0.532 1.00 43.31 86 ASP A O 1
ATOM 640 N N . GLY A 1 87 ? 24.080 18.428 2.252 1.00 51.53 87 GLY A N 1
ATOM 641 C CA . GLY A 1 87 ? 25.209 19.323 2.409 1.00 51.53 87 GLY A CA 1
ATOM 642 C C . GLY A 1 87 ? 26.168 19.154 1.237 1.00 51.53 87 GLY A C 1
ATOM 643 O O . GLY A 1 87 ? 26.844 18.136 1.147 1.00 51.53 87 GLY A O 1
ATOM 644 N N . ARG A 1 88 ? 26.258 20.167 0.364 1.00 51.81 88 ARG A N 1
ATOM 645 C CA . ARG A 1 88 ? 27.443 20.493 -0.455 1.00 51.81 88 ARG A CA 1
ATOM 646 C C . ARG A 1 88 ? 27.222 21.778 -1.259 1.00 51.81 88 ARG A C 1
ATOM 648 O O . ARG A 1 88 ? 26.876 21.747 -2.433 1.00 51.81 88 ARG A O 1
ATOM 655 N N . SER A 1 89 ? 27.521 22.924 -0.651 1.00 44.44 89 SER A N 1
ATOM 656 C CA . SER A 1 89 ? 27.883 24.135 -1.409 1.00 44.44 89 SER A CA 1
ATOM 657 C C . SER A 1 89 ? 28.682 25.145 -0.574 1.00 44.44 89 SER A C 1
ATOM 659 O O . SER A 1 89 ? 28.480 26.350 -0.672 1.00 44.44 89 SER A O 1
ATOM 661 N N . GLU A 1 90 ? 29.642 24.663 0.217 1.00 50.12 90 GLU A N 1
ATOM 662 C CA . GLU A 1 90 ? 30.762 25.463 0.733 1.00 50.12 90 GLU A CA 1
ATOM 663 C C . GLU A 1 90 ? 32.033 25.014 0.011 1.00 50.12 90 GLU A C 1
ATOM 665 O O . GLU A 1 90 ? 32.764 24.177 0.527 1.00 50.12 90 GLU A O 1
ATOM 670 N N . GLN A 1 91 ? 32.241 25.473 -1.232 1.00 49.41 91 GLN A N 1
ATOM 671 C CA . GLN A 1 91 ? 33.539 25.436 -1.941 1.00 49.41 91 GLN A CA 1
ATOM 672 C C . GLN A 1 91 ? 33.447 26.039 -3.361 1.00 49.41 91 GLN A C 1
ATOM 674 O O . GLN A 1 91 ? 33.906 25.453 -4.335 1.00 49.41 91 GLN A O 1
ATOM 679 N N . GLN A 1 92 ? 32.854 27.229 -3.536 1.00 51.12 92 GLN A N 1
ATOM 680 C CA . GLN A 1 92 ? 33.010 27.943 -4.821 1.00 51.12 92 GLN A CA 1
ATOM 681 C C . GLN A 1 92 ? 32.920 29.473 -4.751 1.00 51.12 92 GLN A C 1
ATOM 683 O O . GLN A 1 92 ? 32.530 30.121 -5.717 1.00 51.12 92 GLN A O 1
ATOM 688 N N . ARG A 1 93 ? 33.313 30.083 -3.626 1.00 49.72 93 ARG A N 1
ATOM 689 C CA . ARG A 1 93 ? 33.417 31.553 -3.513 1.00 49.72 93 ARG A CA 1
ATOM 690 C C . ARG A 1 93 ? 34.804 32.055 -3.104 1.00 49.72 93 ARG A C 1
ATOM 692 O O . ARG A 1 93 ? 34.930 33.183 -2.654 1.00 49.72 93 ARG A O 1
ATOM 699 N N . GLU A 1 94 ? 35.846 31.245 -3.302 1.00 51.25 94 GLU A N 1
ATOM 700 C CA . GLU A 1 94 ? 37.210 31.574 -2.847 1.00 51.25 94 GLU A CA 1
ATOM 701 C C . GLU A 1 94 ? 38.284 31.560 -3.945 1.00 51.25 94 GLU A C 1
ATOM 703 O O . GLU A 1 94 ? 39.484 31.548 -3.681 1.00 51.25 94 GLU A O 1
ATOM 708 N N . ARG A 1 95 ? 37.881 31.607 -5.218 1.00 54.09 95 ARG A N 1
ATOM 709 C CA . ARG A 1 95 ? 38.811 31.777 -6.342 1.00 54.09 95 ARG A CA 1
ATOM 710 C C . ARG A 1 95 ? 38.241 32.845 -7.262 1.00 54.09 95 ARG A C 1
ATOM 712 O O . ARG A 1 95 ? 37.189 32.615 -7.844 1.00 54.09 95 ARG A O 1
ATOM 719 N N . GLN A 1 96 ? 38.958 33.964 -7.406 1.00 58.41 96 GLN A N 1
ATOM 720 C CA . GLN A 1 96 ? 38.592 35.210 -8.113 1.00 58.41 96 GLN A CA 1
ATOM 721 C C . GLN A 1 96 ? 37.903 36.219 -7.173 1.00 58.41 96 GLN A C 1
ATOM 723 O O . GLN A 1 96 ? 36.687 36.326 -7.126 1.00 58.41 96 GLN A O 1
ATOM 728 N N . GLN A 1 97 ? 38.628 37.016 -6.392 1.00 57.78 97 GLN A N 1
ATOM 729 C CA . GLN A 1 97 ? 39.357 38.164 -6.932 1.00 57.78 97 GLN A CA 1
ATOM 730 C C . GLN A 1 97 ? 40.385 38.664 -5.905 1.00 57.78 97 GLN A C 1
ATOM 732 O O . GLN A 1 97 ? 40.082 39.452 -5.016 1.00 57.78 97 GLN A O 1
ATOM 737 N N . GLY A 1 98 ? 41.630 38.216 -6.054 1.00 49.12 98 GLY A N 1
ATOM 738 C CA . GLY A 1 98 ? 42.786 38.958 -5.569 1.00 49.12 98 GLY A CA 1
ATOM 739 C C . GLY A 1 98 ? 43.305 39.851 -6.693 1.00 49.12 98 GLY A C 1
ATOM 740 O O . GLY A 1 98 ? 43.700 39.326 -7.731 1.00 49.12 98 GLY A O 1
ATOM 741 N N . ARG A 1 99 ? 43.274 41.174 -6.487 1.00 54.59 99 ARG A N 1
ATOM 742 C CA . ARG A 1 99 ? 44.113 42.246 -7.082 1.00 54.59 99 ARG A CA 1
ATOM 743 C C . ARG A 1 99 ? 43.402 43.575 -6.780 1.00 54.59 99 ARG A C 1
ATOM 745 O O . ARG A 1 99 ? 42.273 43.731 -7.203 1.00 54.59 99 ARG A O 1
ATOM 752 N N . GLN A 1 100 ? 43.920 44.594 -6.108 1.00 56.94 100 GLN A N 1
ATOM 753 C CA . GLN A 1 100 ? 45.179 44.931 -5.447 1.00 56.94 100 GLN A CA 1
ATOM 754 C C . GLN A 1 100 ? 44.870 46.158 -4.542 1.00 56.94 100 GLN A C 1
ATOM 756 O O . GLN A 1 100 ? 43.870 46.840 -4.775 1.00 56.94 100 GLN A O 1
ATOM 761 N N . PRO A 1 101 ? 45.706 46.469 -3.537 1.00 52.00 101 PRO A N 1
ATOM 762 C CA . PRO A 1 101 ? 45.488 47.558 -2.586 1.00 52.00 101 PRO A CA 1
ATOM 763 C C . PRO A 1 101 ? 46.104 48.878 -3.080 1.00 52.00 101 PRO A C 1
ATOM 765 O O . PRO A 1 101 ? 47.189 48.884 -3.660 1.00 52.00 101 PRO A O 1
ATOM 768 N N . GLY A 1 102 ? 45.464 50.021 -2.808 1.00 46.66 102 GLY A N 1
ATOM 769 C CA . GLY A 1 102 ? 46.016 51.298 -3.262 1.00 46.66 102 GLY A CA 1
ATOM 770 C C . GLY A 1 102 ? 45.378 52.565 -2.701 1.00 46.66 102 GLY A C 1
ATOM 771 O O . GLY A 1 102 ? 44.557 53.180 -3.358 1.00 46.66 102 GLY A O 1
ATOM 772 N N . ARG A 1 103 ? 45.921 53.012 -1.562 1.00 51.00 103 ARG A N 1
ATOM 773 C CA . ARG A 1 103 ? 46.198 54.425 -1.218 1.00 51.00 103 ARG A CA 1
ATOM 774 C C . ARG A 1 103 ? 45.037 55.328 -0.760 1.00 51.00 103 ARG A C 1
ATOM 776 O O . ARG A 1 103 ? 44.332 55.954 -1.533 1.00 51.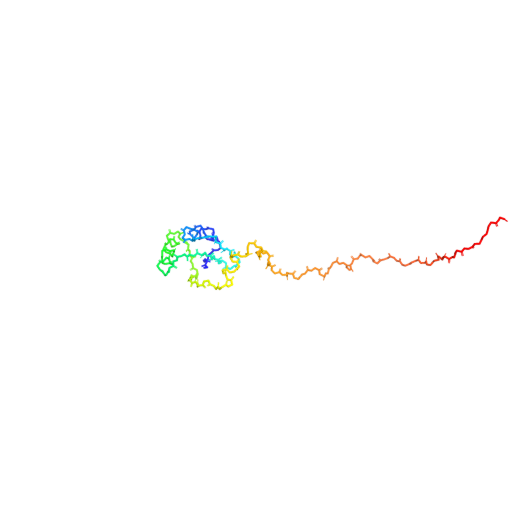00 103 ARG A O 1
ATOM 783 N N . ARG A 1 104 ? 45.003 55.463 0.572 1.00 49.09 104 ARG A N 1
ATOM 784 C CA . ARG A 1 104 ? 44.934 56.699 1.383 1.00 49.09 104 ARG A CA 1
ATOM 785 C C . ARG A 1 104 ? 44.725 58.027 0.641 1.00 49.09 104 ARG A C 1
ATOM 787 O O . ARG A 1 104 ? 45.541 58.358 -0.216 1.00 49.09 104 ARG A O 1
ATOM 794 N N . GLN A 1 105 ? 43.818 58.829 1.209 1.00 52.72 105 GLN A N 1
ATOM 795 C CA . GLN A 1 105 ? 43.843 60.291 1.464 1.00 52.72 105 GLN A CA 1
ATOM 796 C C . GLN A 1 105 ? 42.425 60.817 1.208 1.00 52.72 105 GLN A C 1
ATOM 798 O O . GLN A 1 105 ? 41.849 60.521 0.177 1.00 52.72 105 GLN A O 1
ATOM 803 N N . GLY A 1 106 ? 41.734 61.546 2.071 1.00 46.88 106 GLY A N 1
ATOM 804 C CA . GLY A 1 106 ? 42.087 62.308 3.258 1.00 46.88 106 GLY A CA 1
ATOM 805 C C . GLY A 1 106 ? 41.030 63.411 3.311 1.00 46.88 106 GLY A C 1
ATOM 806 O O . GLY A 1 106 ? 40.995 64.256 2.426 1.00 46.88 106 GLY A O 1
ATOM 807 N N . ARG A 1 107 ? 40.115 63.369 4.284 1.00 51.84 107 ARG A N 1
ATOM 808 C CA . ARG A 1 107 ? 39.335 64.560 4.649 1.00 51.84 107 ARG A CA 1
ATOM 809 C C . ARG A 1 107 ? 40.269 65.461 5.459 1.00 51.84 107 ARG A C 1
ATOM 811 O O . ARG A 1 107 ? 41.012 64.946 6.293 1.00 51.84 107 ARG A O 1
ATOM 818 N N . PRO A 1 108 ? 40.202 66.778 5.256 1.00 54.38 108 PRO A N 1
ATOM 819 C CA . PRO A 1 108 ? 39.465 67.529 6.259 1.00 54.38 108 PRO A CA 1
ATOM 820 C C . PRO A 1 108 ? 38.540 68.593 5.672 1.00 54.38 108 PRO A C 1
ATOM 822 O O . PRO A 1 108 ? 38.713 69.107 4.573 1.00 54.38 108 PRO A O 1
ATOM 825 N N . GLN A 1 109 ? 37.523 68.870 6.475 1.00 56.34 109 GLN A N 1
ATOM 826 C CA . GLN A 1 109 ? 36.607 69.986 6.349 1.00 56.34 109 GLN A CA 1
ATOM 827 C C . GLN A 1 109 ? 37.284 71.240 6.917 1.00 56.34 109 GLN A C 1
ATOM 829 O O . GLN A 1 109 ? 37.934 71.139 7.958 1.00 56.34 109 GLN A O 1
ATOM 834 N N . GLY A 1 110 ? 37.053 72.398 6.299 1.00 44.28 110 GLY A N 1
ATOM 835 C CA . GLY A 1 110 ? 37.188 73.695 6.964 1.00 44.28 110 GLY A CA 1
ATOM 836 C C . GLY A 1 110 ? 37.917 74.770 6.159 1.00 44.28 110 GLY A C 1
ATOM 837 O O . GLY A 1 110 ? 39.074 74.584 5.802 1.00 44.28 110 GLY A O 1
ATOM 838 N N . GLY A 1 111 ? 37.252 75.920 5.994 1.00 43.03 111 GLY A N 1
ATOM 839 C CA . GLY A 1 111 ? 37.922 77.223 6.079 1.00 43.03 111 GLY A CA 1
ATOM 840 C C . GLY A 1 111 ? 37.874 78.130 4.850 1.00 43.03 111 GLY A C 1
ATOM 841 O O . GLY A 1 111 ? 38.748 78.037 4.004 1.00 43.03 111 GLY A O 1
ATOM 842 N N . ASP A 1 112 ? 36.885 79.027 4.866 1.00 45.84 112 ASP A N 1
ATOM 843 C CA . ASP A 1 112 ? 36.832 80.415 4.368 1.00 45.84 112 ASP A CA 1
ATOM 844 C C . ASP A 1 112 ? 37.118 80.824 2.906 1.00 45.84 112 ASP A C 1
ATOM 846 O O . ASP A 1 112 ? 38.117 80.495 2.277 1.00 45.84 112 ASP A O 1
ATOM 850 N N . SER A 1 113 ? 36.183 81.650 2.422 1.00 49.97 113 SER A N 1
ATOM 851 C CA . SER A 1 113 ? 36.288 82.611 1.309 1.00 49.97 113 SER A CA 1
ATOM 852 C C . SER A 1 113 ? 36.812 83.964 1.836 1.00 49.97 113 SER A C 1
ATOM 854 O O . SER A 1 113 ? 36.861 84.140 3.052 1.00 49.97 113 SER A O 1
ATOM 856 N N . PRO A 1 114 ? 36.887 85.016 1.006 1.00 67.25 114 PRO A N 1
ATOM 857 C CA . PRO A 1 114 ? 37.602 85.196 -0.257 1.00 67.25 114 PRO A CA 1
ATOM 858 C C . PRO A 1 114 ? 38.905 86.011 -0.100 1.00 67.25 114 PRO A C 1
ATOM 860 O O . PRO A 1 114 ? 39.075 86.711 0.924 1.00 67.25 114 PRO A O 1
#

Organism: Streptomyces mobaraensis (strain ATCC 29032 / DSM 40847 / JCM 4168 / NBRC 13819 / NCIMB 11159 / IPCR 16-22) (NCBI:txid1223523)

Foldseek 3Di:
DWPDLVCLVVLLVLLVVAAPDHWDADSVVRDIDGHHPDDVVSVVVSVVVCVVVVTHDPDDDDDDDDPVNVVCVVVPVPPPPCDDDPDDDPDDPPPDDDDDDDDDDDDDDDDDDD

Secondary structure (DSSP, 8-state):
-BSSGGGHHHHHHHHHTT-SSPPEEEGGGTEEE---S--HHHHHHHHHHHHTTT--BS-----PPPHHHHHHHHH-TT-TT--------SSSSSSS------------------

pLDDT: mean 75.14, std 19.91, range [40.0, 95.56]

Radius of gyration: 30.56 Å; chains: 1; bounding box: 57×98×30 Å